Protein AF-A0A6A0A808-F1 (afdb_monomer)

Secondary structure (DSSP, 8-state):
----EEEEEEEEEETTEEEEEEEETTT--EEEEEE--S-S-HHHHHHHHHHHHHHHHHHHHHHHHHHHHHHHHHHHHHTTEE----SGGGEEE-TT--EEE---TT-EESHHHHGGGS-------

Nearest PDB structures (foldseek):
  6v6q-assembly1_B  TM=4.631E-01  e=8.747E-05  Homo sapiens
  8pqh-assembly1_A  TM=4.575E-01  e=8.747E-05  Homo sapiens
  3zfx-assembly2_B  TM=4.302E-01  e=1.368E-03  Homo sapiens
  3zfx-assembly5_E  TM=4.237E-01  e=9.401E-04  Homo sapiens
  5clr-assembly1_B  TM=5.851E-01  e=4.254E-02  Legionella pneumophila str. Lens

Radius of gyration: 25.89 Å; Cα contacts (8 Å, |Δi|>4): 127; chains: 1; bounding box: 64×40×68 Å

Solvent-accessible surface area (backbone atoms only — not comparable to full-atom values): 7678 Å² total; per-residue (Å²): 138,83,88,56,62,48,87,55,58,80,75,45,75,57,99,82,35,40,29,23,37,25,37,33,70,85,78,71,44,81,44,81,44,74,50,62,77,93,60,91,48,67,71,60,44,51,54,52,52,52,51,53,52,52,52,54,52,50,53,49,51,54,51,54,51,51,52,44,51,51,52,54,49,51,54,34,49,75,70,41,35,44,55,85,54,91,48,74,94,29,53,45,68,51,100,85,72,50,68,44,87,45,72,63,86,65,38,46,47,55,71,74,56,63,63,75,76,67,75,93,72,91,76,88,130

Structure (mmCIF, N/CA/C/O backbone):
data_AF-A0A6A0A808-F1
#
_entry.id   AF-A0A6A0A808-F1
#
loop_
_atom_site.group_PDB
_atom_site.id
_atom_site.type_symbol
_atom_site.label_atom_id
_atom_site.label_alt_id
_atom_site.label_comp_id
_atom_site.label_asym_id
_atom_site.label_entity_id
_atom_site.label_seq_id
_atom_site.pdbx_PDB_ins_code
_atom_site.Cartn_x
_atom_site.Cartn_y
_atom_site.Cartn_z
_atom_site.occupancy
_atom_site.B_iso_or_equiv
_atom_site.auth_seq_id
_atom_site.auth_comp_id
_atom_site.auth_asym_id
_atom_site.auth_atom_id
_atom_site.pdbx_PDB_model_num
ATOM 1 N N . MET A 1 1 ? -4.107 -5.173 6.302 1.00 46.84 1 MET A N 1
ATOM 2 C CA . MET A 1 1 ? -4.856 -6.432 6.599 1.00 46.84 1 MET A CA 1
ATOM 3 C C . MET A 1 1 ? -6.090 -6.085 7.422 1.00 46.84 1 MET A C 1
ATOM 5 O O . MET A 1 1 ? -5.930 -5.487 8.475 1.00 46.84 1 MET A O 1
ATOM 9 N N . HIS A 1 2 ? -7.299 -6.389 6.951 1.00 66.69 2 HIS A N 1
ATOM 10 C CA . HIS A 1 2 ? -8.531 -6.152 7.713 1.00 66.69 2 HIS A CA 1
ATOM 11 C C . HIS A 1 2 ? -8.975 -7.478 8.331 1.00 66.69 2 H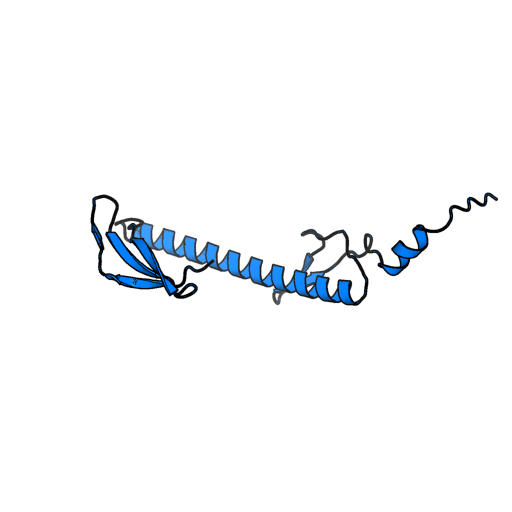IS A C 1
ATOM 13 O O . HIS A 1 2 ? -9.181 -8.441 7.602 1.00 66.69 2 HIS A O 1
ATOM 19 N N . PHE A 1 3 ? -9.081 -7.544 9.657 1.00 78.25 3 PHE A N 1
ATOM 20 C CA . PHE A 1 3 ? -9.645 -8.711 10.333 1.00 78.25 3 PHE A CA 1
ATOM 21 C C . PHE A 1 3 ? -11.171 -8.634 10.197 1.00 78.25 3 PHE A C 1
ATOM 23 O O . PHE A 1 3 ? -11.788 -7.721 10.751 1.00 78.25 3 PHE A O 1
ATOM 30 N N . ASN A 1 4 ? -11.764 -9.528 9.404 1.00 90.25 4 ASN A N 1
ATOM 31 C CA . ASN A 1 4 ? -13.191 -9.542 9.093 1.00 90.25 4 ASN A CA 1
ATOM 32 C C . ASN A 1 4 ? -13.928 -10.478 10.058 1.00 90.25 4 ASN A C 1
ATOM 34 O O . ASN A 1 4 ? -13.843 -11.698 9.950 1.00 90.25 4 ASN A O 1
ATOM 38 N N . TRP A 1 5 ? -14.650 -9.917 11.026 1.00 94.75 5 TRP A N 1
ATOM 39 C CA . TRP A 1 5 ? -15.299 -10.709 12.070 1.00 94.75 5 TRP A CA 1
ATOM 40 C C . TRP A 1 5 ? -16.633 -10.115 12.512 1.00 94.75 5 TRP A C 1
ATOM 42 O O . TRP A 1 5 ? -16.844 -8.901 12.481 1.00 94.75 5 TRP A O 1
ATOM 52 N N . THR A 1 6 ? -17.523 -10.985 12.985 1.00 95.31 6 THR A N 1
ATOM 53 C CA . THR A 1 6 ? -18.809 -10.610 13.581 1.00 95.31 6 THR A CA 1
ATOM 54 C C . THR A 1 6 ? -18.735 -10.687 15.105 1.00 95.31 6 THR A C 1
ATOM 56 O O . THR A 1 6 ? -18.332 -11.704 15.675 1.00 95.31 6 THR A O 1
ATOM 59 N N . LYS A 1 7 ? -19.141 -9.612 15.793 1.00 95.75 7 LYS A N 1
ATOM 60 C CA . LYS A 1 7 ? -19.124 -9.542 17.260 1.00 95.75 7 LYS A CA 1
ATOM 61 C C . LYS A 1 7 ? -20.275 -10.329 17.884 1.00 95.75 7 LYS A C 1
ATOM 63 O O . LYS A 1 7 ? -21.437 -10.064 17.598 1.00 95.75 7 LYS A O 1
ATOM 68 N N . GLY A 1 8 ? -19.938 -11.246 18.784 1.00 95.00 8 GLY A N 1
ATOM 69 C CA . GLY A 1 8 ? -20.868 -12.044 19.577 1.00 95.00 8 GLY A CA 1
ATOM 70 C C . GLY A 1 8 ? -20.957 -11.608 21.044 1.00 95.00 8 GLY A C 1
ATOM 71 O O . GLY A 1 8 ? -20.746 -10.445 21.403 1.00 95.00 8 GLY A O 1
ATOM 72 N N . LYS A 1 9 ? -21.298 -12.568 21.913 1.00 96.06 9 LYS A N 1
ATOM 73 C CA . LYS A 1 9 ? -21.552 -12.353 23.346 1.00 96.06 9 LYS A CA 1
ATOM 74 C C . LYS A 1 9 ? -20.295 -11.877 24.090 1.00 96.06 9 LYS A C 1
ATOM 76 O O . LYS A 1 9 ? -19.182 -12.298 23.789 1.00 96.06 9 LYS A O 1
ATOM 81 N N . LEU A 1 10 ? -20.473 -11.041 25.117 1.00 95.94 10 LEU A N 1
ATOM 82 C CA . LEU A 1 10 ? -19.422 -10.742 26.096 1.00 95.94 10 LEU A CA 1
ATOM 83 C C . LEU A 1 10 ? -19.089 -12.006 26.905 1.00 95.94 10 LEU A C 1
ATOM 85 O O . LEU A 1 10 ? -19.963 -12.558 27.574 1.00 95.94 10 LEU A O 1
ATOM 89 N N . ILE A 1 11 ? -17.830 -12.435 26.863 1.00 96.69 11 ILE A N 1
ATOM 90 C CA . ILE A 1 11 ? -17.342 -13.633 27.562 1.00 96.69 11 ILE A CA 1
ATOM 91 C C . ILE A 1 11 ? -16.410 -13.308 28.738 1.00 96.69 11 ILE A C 1
ATOM 93 O O . ILE A 1 11 ? -16.139 -14.185 29.549 1.00 96.69 11 ILE A O 1
ATOM 97 N N . GLY A 1 12 ? -15.957 -12.056 28.881 1.00 94.69 12 GLY A N 1
ATOM 98 C CA . GLY A 1 12 ? -15.189 -11.621 30.052 1.00 94.69 12 GLY A CA 1
ATOM 99 C C . GLY A 1 12 ? -15.019 -10.103 30.152 1.00 94.69 12 GLY A C 1
ATOM 100 O O . GLY A 1 12 ? -15.032 -9.397 29.146 1.00 94.69 12 GLY A O 1
ATOM 101 N N . ALA A 1 13 ? -14.840 -9.585 31.368 1.00 93.25 13 ALA A N 1
ATOM 102 C CA . ALA A 1 13 ? -14.541 -8.176 31.627 1.00 93.25 13 ALA A CA 1
ATOM 103 C C . ALA A 1 13 ? -13.523 -8.049 32.769 1.00 93.25 13 ALA A C 1
ATOM 105 O O . ALA A 1 13 ? -13.615 -8.764 33.762 1.00 93.25 13 ALA A O 1
ATOM 106 N N . GLY A 1 14 ? -12.559 -7.137 32.631 1.00 86.06 14 GLY A N 1
ATOM 107 C CA . GLY A 1 14 ? -11.552 -6.866 33.657 1.00 86.06 14 GLY A CA 1
ATOM 108 C C . GLY A 1 14 ? -10.942 -5.471 33.517 1.00 86.06 14 GLY A C 1
ATOM 109 O O . GLY A 1 14 ? -11.355 -4.685 32.664 1.00 86.06 14 GLY A O 1
ATOM 110 N N . ALA A 1 15 ? -9.925 -5.170 34.329 1.00 82.50 15 ALA A N 1
ATOM 111 C CA . ALA A 1 15 ? -9.267 -3.856 34.353 1.00 82.50 15 ALA A CA 1
ATOM 112 C C . ALA A 1 15 ? -8.700 -3.421 32.984 1.00 82.50 15 ALA A C 1
ATOM 114 O O . ALA A 1 15 ? -8.662 -2.236 32.671 1.00 82.50 15 ALA A O 1
ATOM 115 N N . PHE A 1 16 ? -8.310 -4.387 32.145 1.00 78.94 16 PHE A N 1
ATOM 116 C CA . PHE A 1 16 ? -7.668 -4.159 30.845 1.00 78.94 16 PHE A CA 1
ATOM 117 C C . PHE A 1 16 ? -8.629 -4.225 29.646 1.00 78.94 16 PHE A C 1
ATOM 119 O O . PHE A 1 16 ? -8.174 -4.335 28.507 1.00 78.94 16 PHE A O 1
ATOM 126 N N . GLY A 1 17 ? -9.946 -4.211 29.880 1.00 87.00 17 GLY A N 1
ATOM 127 C CA . GLY A 1 17 ? -10.956 -4.170 28.821 1.00 87.00 17 GLY A CA 1
ATOM 128 C C . GLY A 1 17 ? -11.971 -5.309 28.867 1.00 87.00 17 GLY A C 1
ATOM 129 O O . GLY A 1 17 ? -12.203 -5.940 29.900 1.00 87.00 17 GLY A O 1
ATOM 130 N N . ARG A 1 18 ? -12.622 -5.541 27.725 1.00 93.81 18 ARG A N 1
ATOM 131 C CA . ARG A 1 18 ? -13.725 -6.499 27.568 1.00 93.81 18 ARG A CA 1
ATOM 132 C C . ARG A 1 18 ? -13.363 -7.547 26.526 1.00 93.81 18 ARG A C 1
ATOM 134 O O . ARG A 1 18 ? -12.777 -7.207 25.505 1.00 93.81 18 ARG A O 1
ATOM 141 N N . VAL A 1 19 ? -13.723 -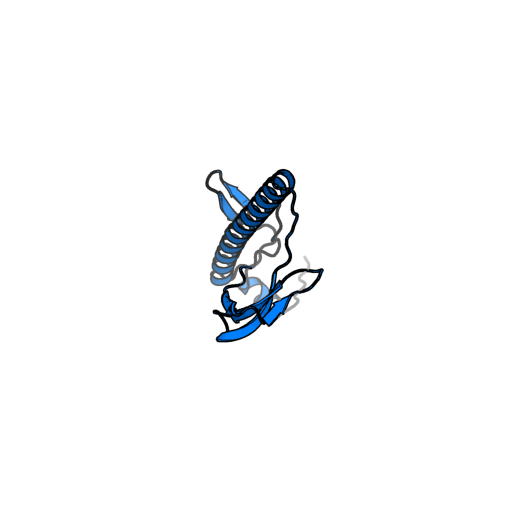8.799 26.766 1.00 95.06 19 VAL A N 1
ATOM 142 C CA . VAL A 1 19 ? -13.499 -9.917 25.847 1.00 95.06 19 VAL A CA 1
ATOM 143 C C . VAL A 1 19 ? -14.843 -10.386 25.316 1.00 95.06 19 VAL A C 1
ATOM 145 O O . VAL A 1 19 ? -15.748 -10.694 26.092 1.00 95.06 19 VAL A O 1
ATOM 148 N N . PHE A 1 20 ? -14.974 -10.437 23.996 1.00 96.31 20 PHE A N 1
ATOM 149 C CA . PHE A 1 20 ? -16.165 -10.905 23.300 1.00 96.31 20 PHE A CA 1
ATOM 150 C C . PHE A 1 20 ? -15.849 -12.183 22.533 1.00 96.31 20 PHE A C 1
ATOM 152 O O . PHE A 1 20 ? -14.743 -12.347 22.025 1.00 96.31 20 PHE A O 1
ATOM 159 N N . GLN A 1 21 ? -16.828 -13.068 22.415 1.00 97.00 21 GLN A N 1
ATOM 160 C CA . GLN A 1 21 ? -16.813 -14.086 21.376 1.00 97.00 21 GLN A CA 1
ATOM 161 C C . GLN A 1 21 ? -16.900 -13.375 20.017 1.00 97.00 21 GLN A C 1
ATOM 163 O O . GLN A 1 21 ? -17.712 -12.466 19.855 1.00 97.00 21 GLN A O 1
ATOM 16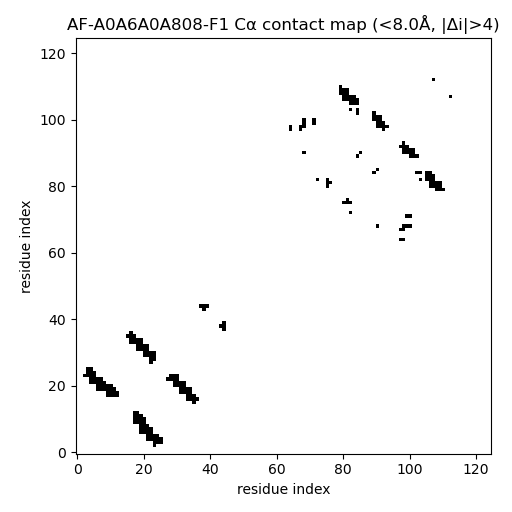8 N N . GLY A 1 22 ? -16.065 -13.753 19.059 1.00 96.50 22 GLY A N 1
ATOM 169 C CA . GLY A 1 22 ? -16.106 -13.285 17.677 1.00 96.50 22 GLY A CA 1
ATOM 170 C C . GLY A 1 22 ? -16.229 -14.470 16.728 1.00 96.50 22 GLY A C 1
ATOM 171 O O . GLY A 1 22 ? -15.675 -15.530 17.006 1.00 96.50 22 GLY A O 1
ATOM 172 N N . LEU A 1 23 ? -16.964 -14.300 15.633 1.00 96.31 23 LEU A N 1
ATOM 173 C CA . LEU A 1 23 ? -16.937 -15.220 14.498 1.00 96.31 23 LEU A CA 1
ATOM 174 C C . LEU A 1 23 ? -15.998 -14.630 13.451 1.00 96.31 23 LEU A C 1
ATOM 176 O O . LEU A 1 23 ? -16.285 -13.554 12.932 1.00 96.31 23 LEU A O 1
ATOM 180 N N . ASP A 1 24 ? -14.887 -15.301 13.173 1.00 95.19 24 ASP A N 1
ATOM 181 C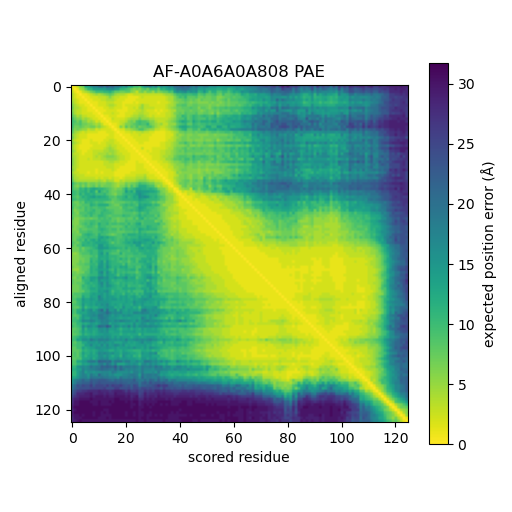 CA . ASP A 1 24 ? -14.042 -14.986 12.024 1.00 95.19 24 ASP A CA 1
ATOM 182 C C . ASP A 1 24 ? -14.819 -15.339 10.7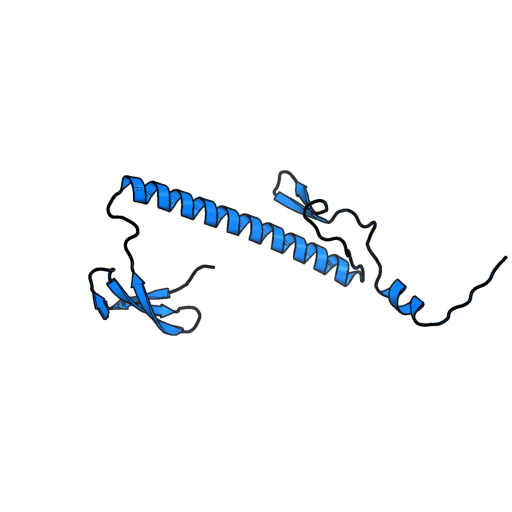47 1.00 95.19 24 ASP A C 1
ATOM 184 O O . ASP A 1 24 ? -15.186 -16.496 10.539 1.00 95.19 24 ASP A O 1
ATOM 188 N N . ASN A 1 25 ? -15.124 -14.336 9.921 1.00 94.06 25 ASN A N 1
ATOM 189 C CA . ASN A 1 25 ? -15.940 -14.513 8.719 1.00 94.06 25 ASN A CA 1
ATOM 190 C C . ASN A 1 25 ? -15.141 -15.137 7.562 1.00 94.06 25 ASN A C 1
ATOM 192 O O . ASN A 1 25 ? -15.751 -15.638 6.618 1.00 94.06 25 ASN A O 1
ATOM 196 N N . ASP A 1 26 ? -13.808 -15.117 7.627 1.00 93.69 26 ASP A N 1
ATOM 197 C CA . ASP A 1 26 ? -12.944 -15.679 6.590 1.00 93.69 26 ASP A CA 1
ATOM 198 C C . ASP A 1 26 ? -12.730 -17.186 6.816 1.00 93.69 26 ASP A C 1
ATOM 200 O O . ASP A 1 26 ? -12.653 -17.958 5.861 1.00 93.69 26 ASP A O 1
ATOM 204 N N . THR A 1 27 ? -12.675 -17.626 8.080 1.00 93.81 27 THR A N 1
ATOM 205 C CA . THR A 1 27 ? -12.440 -19.039 8.440 1.00 93.81 27 THR A CA 1
ATOM 206 C C . THR A 1 27 ? -13.659 -19.765 9.013 1.00 93.81 27 THR A C 1
ATOM 208 O O . THR A 1 27 ? -13.656 -20.993 9.102 1.00 93.81 27 THR A O 1
ATOM 211 N N . GLY A 1 28 ? -14.692 -19.034 9.437 1.00 94.50 28 GLY A N 1
ATOM 212 C CA . GLY A 1 28 ? -15.851 -19.573 10.155 1.00 94.50 28 GLY A CA 1
ATOM 213 C C . GLY A 1 28 ? -15.559 -19.979 11.605 1.00 94.50 28 GLY A C 1
ATOM 214 O O . GLY A 1 28 ? -16.427 -20.550 12.268 1.00 94.50 28 GLY A O 1
ATOM 215 N N . GLN A 1 29 ? -14.352 -19.722 12.116 1.00 96.50 29 GLN A N 1
ATOM 216 C CA . GLN A 1 29 ? -13.958 -20.137 13.459 1.00 96.50 29 GLN A CA 1
ATOM 217 C C . GLN A 1 29 ? -14.430 -19.152 14.529 1.00 96.50 29 GLN A C 1
ATOM 219 O O . GLN A 1 29 ? -14.473 -17.935 14.337 1.00 96.50 29 GLN A O 1
ATOM 224 N N . ILE A 1 30 ? -14.748 -19.694 15.705 1.00 96.06 30 ILE A N 1
ATOM 225 C CA . ILE A 1 30 ? -15.017 -18.887 16.891 1.00 96.06 30 ILE A CA 1
ATOM 226 C C . ILE A 1 30 ? -13.693 -18.481 17.536 1.00 96.06 30 ILE A C 1
ATOM 228 O O . ILE A 1 30 ? -12.881 -19.326 17.905 1.00 96.06 30 ILE A O 1
ATOM 232 N N . VAL A 1 31 ? -13.520 -17.179 17.736 1.00 95.75 31 VAL A N 1
ATOM 233 C CA . VAL A 1 31 ? -12.349 -16.561 18.364 1.00 95.75 31 VAL A CA 1
ATOM 234 C C . VAL A 1 31 ? -12.751 -15.738 19.590 1.00 95.75 31 VAL A C 1
ATOM 236 O O . VAL A 1 31 ? -13.904 -15.336 19.745 1.00 95.75 31 VAL A O 1
ATOM 239 N N . ALA A 1 32 ? -11.799 -15.457 20.479 1.00 95.94 32 ALA A N 1
ATOM 240 C CA . ALA A 1 32 ? -11.981 -14.508 21.576 1.00 95.94 32 ALA A CA 1
ATOM 241 C C . ALA A 1 32 ? -11.333 -13.166 21.211 1.00 95.94 32 ALA A C 1
ATOM 243 O O . ALA A 1 32 ? -10.117 -13.073 21.060 1.00 95.94 32 ALA A O 1
ATOM 244 N N . VAL A 1 33 ? -12.137 -12.109 21.093 1.00 94.12 33 VAL A N 1
ATOM 245 C CA . VAL A 1 33 ? -11.681 -10.767 20.716 1.00 94.12 33 VAL A CA 1
ATOM 246 C C . VAL A 1 33 ? -11.618 -9.878 21.953 1.00 94.12 33 VAL A C 1
ATOM 248 O O . VAL A 1 33 ? -12.641 -9.551 22.561 1.00 94.12 33 VAL A O 1
ATOM 251 N N . LYS A 1 34 ? -10.406 -9.460 22.329 1.00 92.69 34 LYS A N 1
ATOM 252 C CA . LYS A 1 34 ? -10.184 -8.507 23.422 1.00 92.69 34 LYS A CA 1
ATOM 253 C C . LYS A 1 34 ? -10.293 -7.077 22.897 1.00 92.69 34 LYS A C 1
ATOM 255 O O . LYS A 1 34 ? -9.432 -6.601 22.167 1.00 92.69 34 LYS A O 1
ATOM 260 N N . GLN A 1 35 ? -11.341 -6.377 23.311 1.00 89.25 35 GLN A N 1
ATOM 261 C CA . GLN A 1 35 ? -11.540 -4.964 23.027 1.00 89.25 35 GLN A CA 1
ATOM 262 C C . GLN A 1 35 ? -10.871 -4.114 24.116 1.00 89.25 35 GLN A C 1
ATOM 264 O O . GLN A 1 35 ? -11.315 -4.091 25.270 1.00 89.25 35 GLN A O 1
ATOM 269 N N . VAL A 1 36 ? -9.815 -3.400 23.727 1.00 85.25 36 VAL A N 1
ATOM 270 C CA . VAL A 1 36 ? -9.093 -2.438 24.571 1.00 85.25 36 VAL A CA 1
ATOM 271 C C . VAL A 1 36 ? -9.504 -1.026 24.158 1.00 85.25 36 VAL A C 1
ATOM 273 O O . VAL A 1 36 ? -9.510 -0.697 22.974 1.00 85.25 36 VAL A O 1
ATOM 276 N N . ALA A 1 37 ? -9.888 -0.191 25.124 1.00 75.62 37 ALA A N 1
ATOM 277 C CA . ALA A 1 37 ? -10.130 1.223 24.860 1.00 75.62 37 ALA A CA 1
ATOM 278 C C . ALA A 1 37 ? -8.778 1.929 24.694 1.00 75.62 37 ALA A C 1
ATOM 280 O O . ALA A 1 37 ? -7.949 1.864 25.597 1.00 75.62 37 ALA A O 1
ATOM 281 N N . LEU A 1 38 ? -8.562 2.588 23.554 1.00 73.75 38 LEU A N 1
ATOM 282 C CA . LEU A 1 38 ? -7.295 3.267 23.255 1.00 73.75 38 LEU A CA 1
ATOM 283 C C . LEU A 1 38 ? -7.029 4.444 24.208 1.00 73.75 38 LEU A C 1
ATOM 285 O O . LEU A 1 38 ? -5.898 4.658 24.625 1.00 73.75 38 LEU A O 1
ATOM 289 N N . THR A 1 39 ? -8.070 5.193 24.577 1.00 76.25 39 THR A N 1
ATOM 290 C CA . THR A 1 39 ? -8.025 6.273 25.573 1.00 76.25 39 THR A CA 1
ATOM 291 C C . THR A 1 39 ? -9.454 6.690 25.948 1.00 76.25 39 THR A C 1
ATOM 293 O O . THR A 1 39 ? -10.393 6.431 25.191 1.00 76.25 39 THR A O 1
ATOM 296 N N . LYS A 1 40 ? -9.628 7.302 27.128 1.00 77.94 40 LYS A N 1
ATOM 297 C CA . LYS A 1 40 ? -10.885 7.952 27.552 1.00 77.94 40 LYS A CA 1
ATOM 298 C C . LYS A 1 40 ? -10.958 9.428 27.136 1.00 77.94 40 LYS A C 1
ATOM 300 O O . LYS A 1 40 ? -12.020 10.028 27.238 1.00 77.94 40 LYS A O 1
ATOM 305 N N . ASP A 1 41 ? -9.837 10.002 26.713 1.00 86.94 41 ASP A N 1
ATOM 306 C CA . ASP A 1 41 ? -9.744 11.382 26.249 1.00 86.94 41 ASP A CA 1
ATOM 307 C C . ASP A 1 41 ? -10.226 11.463 24.793 1.00 86.94 41 ASP A C 1
ATOM 309 O O . ASP A 1 41 ? -9.607 10.893 23.890 1.00 86.94 41 ASP A O 1
ATOM 313 N N . GLU A 1 42 ? -11.348 12.149 24.567 1.00 85.06 42 GLU A N 1
ATOM 314 C CA . GLU A 1 42 ? -11.957 12.275 23.239 1.00 85.06 42 GLU A CA 1
ATOM 3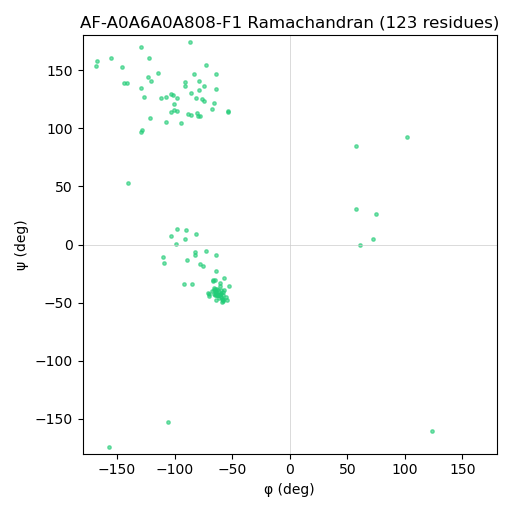15 C C . GLU A 1 42 ? -11.092 13.091 22.262 1.00 85.06 42 GLU A C 1
ATOM 317 O O . GLU A 1 42 ? -11.072 12.783 21.068 1.00 85.06 42 GLU A O 1
ATOM 322 N N . ALA A 1 43 ? -10.307 14.062 22.744 1.00 85.75 43 ALA A N 1
ATOM 323 C CA . ALA A 1 43 ? -9.393 14.824 21.895 1.00 85.75 43 ALA A CA 1
ATOM 324 C C . ALA A 1 43 ? -8.220 13.948 21.428 1.00 85.75 43 ALA A C 1
ATOM 326 O O . ALA A 1 43 ? -7.873 13.934 20.243 1.00 85.75 43 ALA A O 1
ATOM 327 N N . LEU A 1 44 ? -7.636 13.155 22.332 1.00 85.19 44 LEU A N 1
ATOM 328 C CA . LEU A 1 44 ? -6.574 12.212 21.973 1.00 85.19 44 LEU A CA 1
ATOM 329 C C . LEU A 1 44 ? -7.092 11.095 21.055 1.00 85.19 44 LEU A C 1
ATOM 331 O O . LEU A 1 44 ? -6.413 10.710 20.104 1.00 85.19 44 LEU A O 1
ATOM 335 N N . LYS A 1 45 ? -8.309 10.601 21.301 1.00 85.44 45 LYS A N 1
ATOM 336 C CA . LYS A 1 45 ? -8.968 9.586 20.470 1.00 85.44 45 LYS A CA 1
ATOM 337 C C . LYS A 1 45 ? -9.164 10.054 19.029 1.00 85.44 45 LYS A C 1
ATOM 339 O O . LYS A 1 45 ? -8.897 9.275 18.117 1.00 85.44 45 LYS A O 1
ATOM 344 N N . GLY A 1 46 ? -9.568 11.311 18.822 1.00 85.94 46 GLY A N 1
ATOM 345 C CA . GLY A 1 46 ? -9.671 11.914 17.489 1.00 85.94 46 GLY A CA 1
ATOM 346 C C . GLY A 1 46 ? -8.332 11.907 16.747 1.00 85.94 46 GLY A C 1
ATOM 347 O O . GLY A 1 46 ? -8.245 11.385 15.638 1.00 85.94 46 GLY A O 1
ATOM 348 N N . ARG A 1 47 ? -7.264 12.370 17.410 1.00 89.44 47 ARG A N 1
ATOM 349 C CA . ARG A 1 47 ? -5.904 12.405 16.838 1.00 89.44 47 ARG A CA 1
ATOM 350 C C . ARG A 1 47 ? -5.379 11.018 16.466 1.00 89.44 47 ARG A C 1
ATOM 352 O O . ARG A 1 47 ? -4.783 10.842 15.407 1.00 89.44 47 ARG A O 1
ATOM 359 N N . VAL A 1 48 ? -5.599 10.023 17.327 1.00 88.31 48 VAL A N 1
ATOM 360 C CA . VAL A 1 48 ? -5.195 8.634 17.053 1.00 88.31 48 VAL A CA 1
ATOM 361 C C . VAL A 1 48 ? -5.982 8.061 15.874 1.00 88.31 48 VAL A C 1
ATOM 363 O O . VAL A 1 48 ? -5.393 7.421 15.007 1.00 88.31 48 VAL A O 1
ATOM 366 N N . ALA A 1 49 ? -7.293 8.310 15.803 1.00 86.62 49 ALA A N 1
ATOM 367 C CA . ALA A 1 49 ? -8.125 7.837 14.701 1.00 86.62 49 ALA A CA 1
ATOM 368 C C . ALA A 1 49 ? -7.722 8.456 13.351 1.00 86.62 49 ALA A C 1
ATOM 370 O O . ALA A 1 49 ? -7.686 7.748 12.346 1.00 86.62 49 ALA A O 1
ATOM 371 N N . GLU A 1 50 ? -7.384 9.748 13.318 1.00 89.81 50 GLU A N 1
ATOM 372 C CA . GLU A 1 50 ? -6.839 10.399 12.119 1.00 89.81 50 GLU A CA 1
ATOM 373 C C . GLU A 1 50 ? -5.513 9.779 11.685 1.00 89.81 50 GLU A C 1
ATOM 375 O O . GLU A 1 50 ? -5.323 9.494 10.503 1.00 89.81 50 GLU A O 1
ATOM 380 N N . HIS A 1 51 ? -4.618 9.509 12.637 1.00 89.62 51 HIS A N 1
ATOM 381 C CA . HIS A 1 51 ? -3.335 8.887 12.333 1.00 89.62 51 HIS A CA 1
ATOM 382 C C . HIS A 1 51 ? -3.499 7.466 11.775 1.00 89.62 51 HIS A C 1
ATOM 384 O O . HIS A 1 51 ? -2.866 7.123 10.781 1.00 89.62 51 HIS A O 1
ATOM 390 N N . ILE A 1 52 ? -4.397 6.659 12.354 1.00 88.19 52 ILE A N 1
ATOM 391 C CA . ILE A 1 52 ? -4.722 5.320 11.835 1.00 88.19 52 ILE A CA 1
ATOM 392 C C . ILE A 1 52 ? -5.238 5.414 10.396 1.00 88.19 52 ILE A C 1
ATOM 394 O O . ILE A 1 52 ? -4.741 4.700 9.530 1.00 88.19 52 ILE A O 1
ATOM 398 N N . LYS A 1 53 ? -6.171 6.331 10.113 1.00 88.69 53 LYS A N 1
ATOM 399 C CA . LYS A 1 53 ? -6.683 6.535 8.748 1.00 88.69 53 LYS A CA 1
ATOM 400 C C . LYS A 1 53 ? -5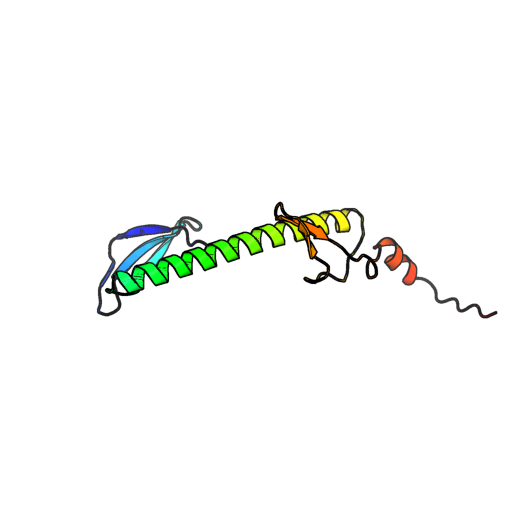.584 6.931 7.761 1.00 88.69 53 LYS A C 1
ATOM 402 O O . LYS A 1 53 ? -5.603 6.476 6.620 1.00 88.69 53 LYS A O 1
ATOM 407 N N . ALA A 1 54 ? -4.640 7.774 8.179 1.00 89.19 54 ALA A N 1
ATOM 408 C CA . ALA A 1 54 ? -3.510 8.167 7.340 1.00 89.19 54 ALA A CA 1
ATOM 409 C C . ALA A 1 54 ? -2.618 6.962 6.991 1.00 89.19 54 ALA A C 1
ATOM 411 O O . ALA A 1 54 ? -2.276 6.775 5.825 1.00 89.19 54 ALA A O 1
ATOM 412 N N . LEU A 1 55 ? -2.323 6.104 7.973 1.00 89.06 55 LEU A N 1
ATOM 413 C CA . LEU A 1 55 ? -1.561 4.868 7.759 1.00 89.06 55 LEU A CA 1
ATOM 414 C C . LEU A 1 55 ? -2.301 3.881 6.841 1.00 89.06 55 LEU A C 1
ATOM 416 O O . LEU A 1 55 ? -1.697 3.277 5.956 1.00 89.06 55 LEU A O 1
ATOM 420 N N . GLU A 1 56 ? -3.618 3.732 7.004 1.00 89.06 56 GLU A N 1
ATOM 421 C CA . GLU A 1 56 ? -4.440 2.889 6.124 1.00 89.06 56 GLU A CA 1
ATOM 422 C C . GLU A 1 56 ? -4.449 3.401 4.674 1.00 89.06 56 GLU A C 1
ATOM 424 O O . GLU A 1 56 ? -4.406 2.608 3.724 1.00 89.06 56 GLU A O 1
ATOM 429 N N . ALA A 1 57 ? -4.479 4.725 4.488 1.00 86.25 57 ALA A N 1
ATOM 430 C CA . ALA A 1 57 ? -4.377 5.346 3.173 1.00 86.25 57 ALA A CA 1
ATOM 431 C C . ALA A 1 57 ? -3.008 5.074 2.527 1.00 86.25 57 ALA A C 1
ATOM 433 O O . ALA A 1 57 ? -2.956 4.699 1.353 1.00 86.25 57 ALA A O 1
ATOM 434 N N . GLU A 1 58 ? -1.917 5.176 3.291 1.00 91.12 58 GLU A N 1
ATOM 435 C CA . GLU A 1 58 ? -0.575 4.784 2.842 1.00 91.12 58 GLU A CA 1
ATOM 436 C C . GLU A 1 58 ? -0.516 3.311 2.416 1.00 91.12 58 GLU A C 1
ATOM 438 O O . GLU A 1 58 ? -0.054 3.014 1.310 1.00 91.12 58 GLU A O 1
ATOM 443 N N . GLU A 1 59 ? -1.045 2.383 3.228 1.00 92.12 59 GLU A N 1
ATOM 444 C CA . GLU A 1 59 ? -1.081 0.949 2.889 1.00 92.12 59 GLU A CA 1
ATOM 445 C C . GLU A 1 59 ? -1.822 0.721 1.560 1.00 92.12 59 GLU A C 1
ATOM 447 O O . GLU A 1 59 ? -1.410 -0.095 0.730 1.00 92.12 59 GLU A O 1
ATOM 452 N N . SER A 1 60 ? -2.904 1.468 1.323 1.00 90.94 60 SER A N 1
ATOM 453 C CA . SER A 1 60 ? -3.669 1.407 0.076 1.00 90.94 60 SER A CA 1
ATOM 454 C C . SER A 1 60 ? -2.850 1.844 -1.142 1.00 90.94 60 SER A C 1
ATOM 456 O O . SER A 1 60 ? -2.864 1.163 -2.174 1.00 90.94 60 SER A O 1
ATOM 458 N N . VAL A 1 61 ? -2.085 2.932 -1.023 1.00 93.81 61 VAL A N 1
ATOM 459 C CA . VAL A 1 61 ? -1.203 3.423 -2.094 1.00 93.81 61 VAL A CA 1
ATOM 460 C C . VAL A 1 61 ? -0.098 2.411 -2.394 1.00 93.81 61 VAL A C 1
ATOM 462 O O . VAL A 1 61 ? 0.088 2.034 -3.555 1.00 93.81 61 VAL A O 1
ATOM 465 N N . VAL A 1 62 ? 0.580 1.901 -1.361 1.00 94.38 62 VAL A N 1
ATOM 466 C CA . VAL A 1 62 ? 1.628 0.877 -1.507 1.00 94.38 62 VAL A CA 1
ATOM 467 C C . VAL A 1 62 ? 1.075 -0.368 -2.199 1.00 94.38 62 VAL A C 1
ATOM 469 O O . VAL A 1 62 ? 1.691 -0.888 -3.134 1.00 94.38 62 VAL A O 1
ATOM 472 N N . ARG A 1 63 ? -0.123 -0.820 -1.809 1.00 95.88 63 ARG A N 1
ATOM 473 C CA . ARG A 1 63 ? -0.805 -1.963 -2.433 1.00 95.88 63 ARG A CA 1
ATOM 474 C C . ARG A 1 63 ? -1.106 -1.709 -3.910 1.00 95.88 63 ARG A C 1
ATOM 476 O O . ARG A 1 63 ? -0.818 -2.570 -4.743 1.00 95.88 63 ARG A O 1
ATOM 483 N N . LYS A 1 64 ? -1.643 -0.530 -4.246 1.00 96.12 64 LYS A N 1
ATOM 484 C CA . LYS A 1 64 ? -1.956 -0.132 -5.628 1.00 96.12 64 LYS A CA 1
ATOM 485 C C . LYS A 1 64 ? -0.702 -0.123 -6.504 1.00 96.12 64 LYS A C 1
ATOM 487 O O . LYS A 1 64 ? -0.738 -0.640 -7.620 1.00 96.12 64 LYS A O 1
ATOM 492 N N . TYR A 1 65 ? 0.404 0.444 -6.026 1.00 97.62 65 TYR A N 1
ATOM 493 C CA . TYR A 1 65 ? 1.651 0.490 -6.794 1.00 97.62 65 TYR A CA 1
ATOM 494 C C . TYR A 1 65 ? 2.296 -0.885 -6.925 1.00 97.62 65 TYR A C 1
ATOM 496 O O . TYR A 1 65 ? 2.661 -1.273 -8.032 1.00 97.62 65 TYR A O 1
ATOM 504 N N . THR A 1 66 ? 2.327 -1.670 -5.847 1.00 97.38 66 THR A N 1
ATOM 505 C CA . THR A 1 66 ? 2.818 -3.057 -5.880 1.00 97.38 66 THR A CA 1
ATOM 506 C C . THR A 1 66 ? 2.065 -3.883 -6.922 1.00 97.38 66 THR A C 1
ATOM 508 O O . THR A 1 66 ? 2.685 -4.567 -7.732 1.00 97.38 66 THR A O 1
ATOM 511 N N . GLN A 1 67 ? 0.733 -3.770 -6.981 1.00 98.25 67 GLN A N 1
ATOM 512 C CA . GLN A 1 67 ? -0.070 -4.478 -7.980 1.00 98.25 67 GLN A CA 1
ATOM 513 C C . GLN A 1 67 ? 0.301 -4.088 -9.420 1.00 98.25 67 GLN A C 1
ATOM 515 O O . GLN A 1 67 ? 0.401 -4.958 -10.284 1.00 98.25 67 GLN A O 1
ATOM 520 N N . GLN A 1 68 ? 0.513 -2.799 -9.695 1.00 98.31 68 GLN A N 1
ATOM 521 C CA . GLN A 1 68 ? 0.901 -2.339 -11.031 1.00 98.31 68 GLN A CA 1
ATOM 522 C C . GLN A 1 68 ? 2.313 -2.801 -11.418 1.00 98.31 68 GLN A C 1
ATOM 524 O O . GLN A 1 68 ? 2.513 -3.246 -12.547 1.00 98.31 68 GLN A O 1
ATOM 529 N N . ILE A 1 69 ? 3.266 -2.773 -10.479 1.00 98.25 69 ILE A N 1
ATOM 530 C CA . ILE A 1 69 ? 4.624 -3.307 -10.678 1.00 98.25 69 ILE A CA 1
ATOM 531 C C . ILE A 1 69 ? 4.557 -4.791 -11.046 1.00 98.25 69 ILE A C 1
ATOM 533 O O . ILE A 1 69 ? 5.162 -5.207 -12.032 1.00 98.25 69 ILE A O 1
ATOM 537 N N . LEU A 1 70 ? 3.782 -5.581 -10.296 1.00 98.31 70 LEU A N 1
ATOM 538 C CA . LEU A 1 70 ? 3.628 -7.015 -10.545 1.00 98.31 70 LEU A CA 1
ATOM 539 C C . LEU A 1 70 ? 2.996 -7.306 -11.911 1.00 98.31 70 LEU A C 1
ATOM 541 O O . LEU A 1 70 ? 3.464 -8.204 -12.602 1.00 98.31 70 LEU A O 1
ATOM 545 N N . ARG A 1 71 ? 2.002 -6.520 -12.344 1.00 98.44 71 ARG A N 1
ATOM 546 C CA . ARG A 1 71 ? 1.424 -6.630 -13.697 1.00 98.44 71 ARG A CA 1
ATOM 547 C C . ARG A 1 71 ? 2.438 -6.291 -14.793 1.00 98.44 71 ARG A C 1
ATOM 549 O O . ARG A 1 71 ? 2.506 -6.978 -15.808 1.00 98.44 71 ARG A O 1
ATOM 556 N N . GLY A 1 72 ? 3.252 -5.253 -14.590 1.00 97.50 72 GLY A N 1
ATOM 557 C CA . GLY A 1 72 ? 4.340 -4.911 -15.510 1.00 97.50 72 GLY A CA 1
ATOM 558 C C . GLY A 1 72 ? 5.383 -6.028 -15.609 1.00 97.50 72 GLY A C 1
ATOM 559 O O . GLY A 1 72 ? 5.797 -6.397 -16.705 1.00 97.50 72 GLY A O 1
ATOM 560 N N . LEU A 1 73 ? 5.762 -6.614 -14.471 1.00 97.69 73 LEU A N 1
ATOM 561 C CA . LEU A 1 73 ? 6.680 -7.752 -14.413 1.00 97.69 73 LEU A CA 1
ATOM 562 C C . LEU A 1 73 ? 6.099 -9.003 -15.072 1.00 97.69 73 LEU A C 1
ATOM 564 O O . LEU A 1 73 ? 6.796 -9.659 -15.839 1.00 97.69 73 LEU A O 1
ATOM 568 N N . GLU A 1 74 ? 4.828 -9.313 -14.822 1.00 98.06 74 GLU A N 1
ATOM 569 C CA . GLU A 1 74 ? 4.114 -10.406 -15.484 1.00 98.06 74 GLU A CA 1
ATOM 570 C C . GLU A 1 74 ? 4.181 -10.259 -17.009 1.00 98.06 74 GLU A C 1
ATOM 572 O O . GLU A 1 74 ? 4.560 -11.207 -17.701 1.00 98.06 74 GLU A O 1
ATOM 577 N N . TYR A 1 75 ? 3.908 -9.061 -17.532 1.00 97.62 75 TYR A N 1
ATOM 578 C CA . TYR A 1 75 ? 4.031 -8.775 -18.961 1.00 97.62 75 TYR A CA 1
ATOM 579 C C . TYR A 1 75 ? 5.454 -9.028 -19.489 1.00 97.62 75 TYR A C 1
ATOM 581 O O . TYR A 1 75 ? 5.629 -9.702 -20.508 1.00 97.62 75 TYR A O 1
ATOM 589 N N . LEU A 1 76 ? 6.489 -8.539 -18.797 1.00 96.81 76 LEU A N 1
ATOM 590 C CA . LEU A 1 76 ? 7.882 -8.778 -19.197 1.00 96.81 76 LEU A CA 1
ATOM 591 C C . LEU A 1 76 ? 8.224 -10.272 -19.201 1.00 96.81 76 LEU A C 1
ATOM 593 O O . LEU A 1 76 ? 8.820 -10.774 -20.158 1.00 96.81 76 LEU A O 1
ATOM 597 N N . HIS A 1 77 ? 7.786 -11.004 -18.179 1.00 96.25 77 HIS A N 1
ATOM 598 C CA . HIS A 1 77 ? 8.020 -12.439 -18.064 1.00 96.25 77 HIS A CA 1
ATOM 599 C C . HIS A 1 77 ? 7.302 -13.235 -19.164 1.00 96.25 77 HIS A C 1
ATOM 601 O O . HIS A 1 77 ? 7.888 -14.171 -19.717 1.00 96.25 77 HIS A O 1
ATOM 607 N N . GLN A 1 78 ? 6.087 -12.840 -19.564 1.00 96.75 78 GLN A N 1
ATOM 608 C CA . GLN A 1 78 ? 5.399 -13.412 -20.731 1.00 96.75 78 GLN A CA 1
ATOM 609 C C . GLN A 1 78 ? 6.202 -13.203 -22.023 1.00 96.75 78 GLN A C 1
ATOM 611 O O . GLN A 1 78 ? 6.265 -14.097 -22.867 1.00 96.75 78 GLN A O 1
ATOM 616 N N . LYS A 1 79 ? 6.887 -12.060 -22.154 1.00 95.81 79 LYS A N 1
ATOM 617 C CA . LYS A 1 79 ? 7.809 -11.755 -23.261 1.00 95.81 79 LYS A CA 1
ATOM 618 C C . LYS A 1 79 ? 9.208 -12.355 -23.091 1.00 95.81 79 LYS A C 1
ATOM 620 O O . LYS A 1 79 ? 10.095 -12.038 -23.878 1.00 95.81 79 LYS A O 1
ATOM 625 N N . LYS A 1 80 ? 9.412 -13.229 -22.096 1.00 95.56 80 LYS A N 1
ATOM 626 C CA . LYS A 1 80 ? 10.701 -13.865 -21.775 1.00 95.56 80 LYS A CA 1
ATOM 627 C C . LYS A 1 80 ? 11.814 -12.854 -21.474 1.00 95.56 80 LYS A C 1
ATOM 629 O O . LYS A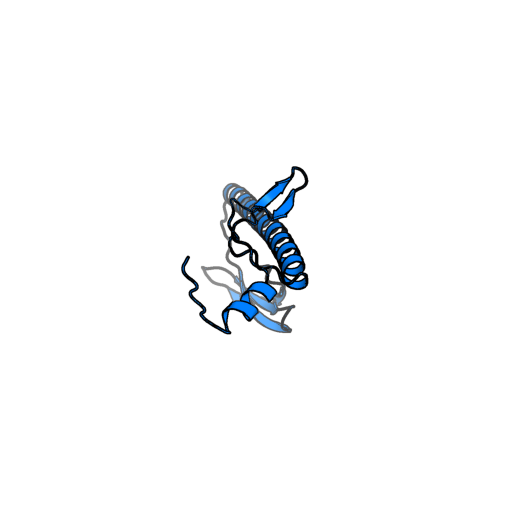 1 80 ? 12.981 -13.142 -21.720 1.00 95.56 80 LYS A O 1
ATOM 634 N N . ILE A 1 81 ? 11.469 -11.693 -20.919 1.00 95.25 81 ILE A N 1
ATOM 635 C CA . ILE A 1 81 ? 12.407 -10.649 -20.496 1.00 95.25 81 ILE A CA 1
ATOM 636 C C . ILE A 1 81 ? 12.469 -10.638 -18.970 1.00 95.25 81 ILE A C 1
ATOM 638 O O . ILE A 1 81 ? 11.448 -10.504 -18.303 1.00 95.25 81 ILE A O 1
ATOM 642 N N . MET A 1 82 ? 13.673 -10.730 -18.412 1.00 94.38 82 MET A N 1
ATOM 643 C CA . MET A 1 82 ? 13.924 -10.467 -16.996 1.00 94.38 82 MET A CA 1
ATOM 644 C C . MET A 1 82 ? 14.442 -9.042 -16.828 1.00 94.38 82 MET A C 1
ATOM 646 O O . MET A 1 82 ? 15.450 -8.696 -17.442 1.00 94.38 82 MET A O 1
ATOM 650 N N . HIS A 1 83 ? 13.803 -8.242 -15.969 1.00 96.38 83 HIS A N 1
ATOM 651 C CA . HIS A 1 83 ? 14.217 -6.853 -15.726 1.00 96.38 83 HIS A CA 1
ATOM 652 C C . HIS A 1 83 ? 15.535 -6.746 -14.939 1.00 96.38 83 HIS A C 1
ATOM 654 O O . HIS A 1 83 ? 16.385 -5.922 -15.260 1.00 96.38 83 HIS A O 1
ATOM 660 N N . ARG A 1 84 ? 15.702 -7.585 -13.904 1.00 95.00 84 ARG A N 1
ATOM 661 C CA . ARG A 1 84 ? 16.892 -7.715 -13.028 1.00 95.00 84 ARG A CA 1
ATOM 662 C C . ARG A 1 84 ? 17.334 -6.488 -12.209 1.00 95.00 84 ARG A C 1
ATOM 664 O O . ARG A 1 84 ? 18.281 -6.622 -11.448 1.00 95.00 84 ARG A O 1
ATOM 671 N N . ASP A 1 85 ? 16.655 -5.347 -12.297 1.00 95.00 85 ASP A N 1
ATOM 672 C CA . ASP A 1 85 ? 17.005 -4.128 -11.541 1.00 95.00 85 ASP A CA 1
ATOM 673 C C . ASP A 1 85 ? 15.750 -3.393 -11.041 1.00 95.00 85 ASP A C 1
ATOM 675 O O . ASP A 1 85 ? 15.516 -2.218 -11.319 1.00 95.00 85 ASP A O 1
ATOM 679 N N . ILE A 1 86 ? 14.883 -4.127 -10.339 1.00 96.00 86 ILE A N 1
ATOM 680 C CA . ILE A 1 86 ? 13.669 -3.565 -9.740 1.00 96.00 86 ILE A CA 1
ATOM 681 C C . ILE A 1 86 ? 14.033 -2.854 -8.437 1.00 96.00 86 ILE A C 1
ATOM 683 O O . ILE A 1 86 ? 14.374 -3.489 -7.441 1.00 96.00 86 ILE A O 1
ATOM 687 N N . LYS A 1 87 ? 13.935 -1.525 -8.456 1.00 93.56 87 LYS A N 1
ATOM 688 C CA . LYS A 1 87 ? 14.196 -0.622 -7.327 1.00 93.56 87 LYS A CA 1
ATOM 689 C C . LYS A 1 87 ? 13.428 0.681 -7.517 1.00 93.56 87 LYS A C 1
ATOM 691 O O . LYS A 1 87 ? 13.095 1.020 -8.647 1.00 93.56 87 LYS A O 1
ATOM 696 N N . GLY A 1 88 ? 13.209 1.444 -6.444 1.00 93.06 88 GLY A N 1
ATOM 697 C CA . GLY A 1 88 ? 12.413 2.682 -6.483 1.00 93.06 88 GLY A CA 1
ATOM 698 C C . GLY A 1 88 ? 12.846 3.692 -7.557 1.00 93.06 88 GLY A C 1
ATOM 699 O O . GLY A 1 88 ? 11.990 4.288 -8.196 1.00 93.06 88 GLY A O 1
ATOM 700 N N . ALA A 1 89 ? 14.150 3.813 -7.832 1.00 95.19 89 ALA A N 1
ATOM 701 C CA . ALA A 1 89 ? 14.674 4.693 -8.884 1.00 95.19 89 ALA A CA 1
ATOM 702 C C . ALA A 1 89 ? 14.232 4.308 -10.315 1.00 95.19 89 ALA A C 1
ATOM 704 O O . ALA A 1 89 ? 14.207 5.165 -11.192 1.00 95.19 89 ALA A O 1
ATOM 705 N N . ASN A 1 90 ? 13.849 3.046 -10.534 1.00 96.44 90 ASN A N 1
ATOM 706 C CA . ASN A 1 90 ? 13.416 2.500 -11.826 1.00 96.44 90 ASN A CA 1
ATOM 707 C C . ASN A 1 90 ? 11.886 2.333 -11.912 1.00 96.44 90 ASN A C 1
ATOM 709 O O . ASN A 1 90 ? 11.367 1.750 -12.865 1.00 96.44 90 ASN A O 1
ATOM 713 N N . ILE A 1 91 ? 11.150 2.834 -10.913 1.00 96.69 91 ILE A N 1
ATOM 714 C CA . ILE A 1 91 ? 9.687 2.848 -10.880 1.00 96.69 91 ILE A CA 1
ATOM 715 C C . ILE A 1 91 ? 9.224 4.286 -11.096 1.00 96.69 91 ILE A C 1
ATOM 717 O O . ILE A 1 91 ? 9.316 5.124 -10.202 1.00 96.69 91 ILE A O 1
ATOM 721 N N . LEU A 1 92 ? 8.708 4.574 -12.287 1.00 97.06 92 LEU A N 1
ATOM 722 C CA . LEU A 1 92 ? 8.169 5.891 -12.612 1.00 97.06 92 LEU A CA 1
ATOM 723 C C . LEU A 1 92 ? 6.676 5.934 -12.297 1.00 97.06 92 LEU A C 1
ATOM 725 O O . LEU A 1 92 ? 5.956 4.975 -12.576 1.00 97.06 92 LEU A O 1
ATOM 729 N N . VAL A 1 93 ? 6.210 7.057 -11.753 1.00 96.69 93 VAL A N 1
ATOM 730 C CA . VAL A 1 93 ? 4.795 7.294 -11.444 1.00 96.69 93 VAL A CA 1
ATOM 731 C C . VAL A 1 93 ? 4.363 8.603 -12.092 1.00 96.69 93 VAL A C 1
ATOM 733 O O . VAL A 1 93 ? 5.022 9.625 -11.911 1.00 96.69 93 VAL A O 1
ATOM 736 N N . ASP A 1 94 ? 3.282 8.574 -12.869 1.00 96.00 94 ASP A N 1
ATOM 737 C CA . ASP A 1 94 ? 2.716 9.786 -13.469 1.00 96.00 94 ASP A CA 1
ATOM 738 C C . ASP A 1 94 ? 1.721 10.503 -12.537 1.00 96.00 94 ASP A C 1
ATOM 740 O O . ASP A 1 94 ? 1.360 10.009 -11.467 1.00 96.00 94 ASP A O 1
ATOM 744 N N . GLY A 1 95 ? 1.244 11.681 -12.954 1.00 94.25 95 GLY A N 1
ATOM 745 C CA . GLY A 1 95 ? 0.293 12.483 -12.174 1.00 94.25 95 GLY A CA 1
ATOM 746 C C . GLY A 1 95 ? -1.082 11.834 -11.960 1.00 94.25 95 GLY A C 1
ATOM 747 O O . GLY A 1 95 ? -1.873 12.351 -11.179 1.00 94.25 95 GLY A O 1
ATOM 748 N N . GLN A 1 96 ? -1.375 10.713 -12.627 1.00 94.19 96 GLN A N 1
ATOM 749 C CA . GLN A 1 96 ? -2.596 9.922 -12.431 1.00 94.19 96 GLN A CA 1
ATOM 750 C C . GLN A 1 96 ? -2.356 8.709 -11.508 1.00 94.19 96 GLN A C 1
ATOM 752 O O . GLN A 1 96 ? -3.273 7.932 -11.222 1.00 94.19 96 GLN A O 1
ATOM 757 N N . GLY A 1 97 ? -1.126 8.530 -11.013 1.00 93.62 97 GLY A N 1
ATOM 758 C CA . GLY A 1 97 ? -0.740 7.398 -10.176 1.00 93.62 97 GLY A CA 1
ATOM 759 C C . GLY A 1 97 ? -0.574 6.092 -10.959 1.00 93.62 97 GLY A C 1
ATOM 760 O O . GLY A 1 97 ? -0.765 5.010 -10.384 1.00 93.62 97 GLY A O 1
ATOM 761 N N . THR A 1 98 ? -0.265 6.178 -12.257 1.00 96.50 98 THR A N 1
ATOM 762 C CA . THR A 1 98 ? 0.082 5.021 -13.091 1.00 96.50 98 THR A CA 1
ATOM 763 C C . THR A 1 98 ? 1.566 4.717 -12.955 1.00 96.50 98 THR A C 1
ATOM 765 O O . THR A 1 98 ? 2.402 5.605 -13.119 1.00 96.50 98 THR A O 1
ATOM 768 N N . VAL A 1 99 ? 1.896 3.454 -12.696 1.00 97.88 99 VAL A N 1
ATOM 769 C CA . VAL A 1 99 ? 3.275 2.978 -12.568 1.00 97.88 99 VAL A CA 1
ATOM 770 C C . VAL A 1 99 ? 3.815 2.492 -13.913 1.00 97.88 99 VAL A C 1
ATOM 772 O O . VAL A 1 99 ? 3.143 1.744 -14.626 1.00 97.88 99 VAL A O 1
ATOM 775 N N . LYS A 1 100 ? 5.060 2.857 -14.233 1.00 96.31 100 LYS A N 1
ATOM 776 C CA . LYS A 1 100 ? 5.814 2.358 -15.390 1.00 96.31 100 LYS A CA 1
ATOM 777 C C . LYS A 1 100 ? 7.190 1.857 -14.956 1.00 96.31 100 LYS A C 1
ATOM 779 O O . LYS A 1 100 ? 7.885 2.531 -14.199 1.00 96.31 100 LYS A O 1
ATOM 784 N N . LEU A 1 101 ? 7.577 0.682 -15.452 1.00 97.31 101 LEU A N 1
ATOM 785 C CA . LEU A 1 101 ? 8.923 0.137 -15.260 1.00 97.31 101 LEU A CA 1
ATOM 786 C C . LEU A 1 101 ? 9.888 0.819 -16.234 1.00 97.31 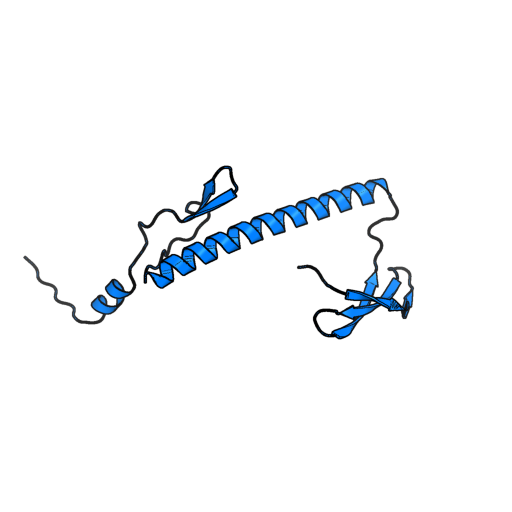101 LEU A C 1
ATOM 788 O O . LEU A 1 101 ? 9.571 0.956 -17.418 1.00 97.31 101 LEU A O 1
ATOM 792 N N . ALA A 1 102 ? 11.040 1.249 -15.733 1.00 95.69 102 ALA A N 1
ATOM 793 C CA . ALA A 1 102 ? 12.070 1.947 -16.490 1.00 95.69 102 ALA A CA 1
ATOM 794 C C . ALA A 1 102 ? 13.445 1.293 -16.295 1.00 95.69 102 ALA A C 1
ATOM 796 O O . ALA A 1 102 ? 13.620 0.443 -15.433 1.00 95.69 102 ALA A O 1
ATOM 797 N N . ASP A 1 103 ? 14.414 1.729 -17.100 1.00 93.69 103 ASP A N 1
ATOM 798 C CA . ASP A 1 103 ? 15.799 1.244 -17.098 1.00 93.69 103 ASP A CA 1
ATOM 799 C C . ASP A 1 103 ? 15.948 -0.270 -17.339 1.00 93.69 103 ASP A C 1
ATOM 801 O O . ASP A 1 103 ? 16.097 -1.104 -16.445 1.00 93.69 103 ASP A O 1
ATOM 805 N N . PHE A 1 104 ? 15.968 -0.619 -18.624 1.00 93.88 104 PHE A N 1
ATOM 806 C CA . PHE A 1 104 ? 16.198 -1.980 -19.097 1.00 93.88 104 PHE A CA 1
ATOM 807 C C . PHE A 1 104 ? 17.688 -2.275 -19.340 1.00 93.88 104 PHE A C 1
ATOM 809 O O . PHE A 1 104 ? 18.003 -3.302 -19.940 1.00 93.88 104 PHE A O 1
ATOM 816 N N . GLY A 1 105 ? 18.619 -1.426 -18.878 1.00 90.56 105 GLY A N 1
ATOM 817 C CA . GLY A 1 105 ? 20.059 -1.609 -19.109 1.00 90.56 105 GLY A CA 1
ATOM 818 C C . GLY A 1 105 ? 20.603 -2.913 -18.520 1.00 90.56 105 GLY A C 1
ATOM 819 O O . GLY A 1 105 ? 21.464 -3.566 -19.107 1.00 90.56 105 GLY A O 1
ATOM 820 N N . ALA A 1 106 ? 20.030 -3.352 -17.398 1.00 90.38 106 ALA A N 1
ATOM 821 C CA . ALA A 1 106 ? 20.316 -4.646 -16.793 1.00 90.38 106 ALA A CA 1
ATOM 822 C C . ALA A 1 106 ? 19.382 -5.766 -17.277 1.00 90.38 106 ALA A C 1
ATOM 824 O O . ALA A 1 106 ? 19.477 -6.878 -16.768 1.00 90.38 106 ALA A O 1
ATOM 825 N N . SER A 1 107 ? 18.479 -5.553 -18.234 1.00 93.88 107 SER A N 1
ATOM 826 C CA . SER A 1 107 ? 17.533 -6.598 -18.648 1.00 93.88 107 SER A CA 1
ATOM 827 C C . SER A 1 107 ? 18.198 -7.703 -19.468 1.00 93.88 107 SER A C 1
ATOM 829 O O . SER A 1 107 ? 19.242 -7.505 -20.085 1.00 93.88 107 SER A O 1
ATOM 831 N N . LYS A 1 108 ? 17.615 -8.904 -19.458 1.00 92.88 108 LYS A N 1
ATOM 832 C CA . LYS A 1 108 ? 18.086 -10.018 -20.291 1.00 92.88 108 LYS A CA 1
ATOM 833 C C . LYS A 1 108 ? 16.923 -10.860 -20.778 1.00 92.88 108 LYS A C 1
ATOM 835 O O . LYS A 1 108 ? 16.011 -11.155 -20.003 1.00 92.88 108 LYS A O 1
ATOM 840 N N . LYS A 1 109 ? 16.970 -11.278 -22.042 1.00 90.88 109 LYS A N 1
ATOM 841 C CA . LYS A 1 109 ? 16.025 -12.270 -22.528 1.00 90.88 109 LYS A CA 1
ATOM 842 C C . LYS A 1 109 ? 16.445 -13.663 -22.078 1.00 90.88 109 LYS A C 1
ATOM 844 O O . LYS A 1 109 ? 17.627 -13.998 -22.062 1.00 90.88 109 LYS A O 1
ATOM 849 N N . ILE A 1 110 ? 15.471 -14.482 -21.706 1.00 87.12 110 ILE A N 1
ATOM 850 C CA . ILE A 1 110 ? 15.720 -15.847 -21.229 1.00 87.12 110 ILE A CA 1
ATOM 851 C C . ILE A 1 110 ? 16.323 -16.713 -22.349 1.00 87.12 110 ILE A C 1
ATOM 853 O O . ILE A 1 110 ? 17.156 -17.571 -22.073 1.00 87.12 110 ILE A O 1
ATOM 857 N N . GLU A 1 111 ? 15.985 -16.439 -23.612 1.00 81.56 111 GLU A N 1
ATOM 858 C CA . GLU A 1 111 ? 16.602 -17.093 -24.776 1.00 81.56 111 GLU A CA 1
ATOM 859 C C . GLU A 1 111 ? 18.130 -16.893 -24.825 1.00 81.56 111 GLU A C 1
ATOM 861 O O . GLU A 1 111 ? 18.867 -17.860 -24.995 1.00 81.56 111 GLU A O 1
ATOM 866 N N . ASP A 1 112 ? 18.624 -15.693 -24.504 1.00 74.56 112 ASP A N 1
ATOM 867 C CA . ASP A 1 112 ? 20.060 -15.367 -24.476 1.00 74.56 112 ASP A CA 1
ATOM 868 C C . ASP A 1 112 ? 20.814 -15.990 -23.282 1.00 74.56 112 ASP A C 1
ATOM 870 O O . ASP A 1 112 ? 22.025 -15.808 -23.122 1.00 74.56 112 ASP A O 1
ATOM 874 N N . LEU A 1 113 ? 20.111 -16.650 -22.358 1.00 65.75 113 LEU A N 1
ATOM 875 C CA . LEU A 1 113 ? 20.721 -17.401 -21.256 1.00 65.75 113 LEU A CA 1
ATOM 876 C C . LEU A 1 113 ? 20.947 -18.864 -21.620 1.00 65.75 113 LEU A C 1
ATOM 878 O O . LEU A 1 113 ? 21.949 -19.431 -21.189 1.00 65.75 113 LEU A O 1
ATOM 882 N N . ALA A 1 114 ? 20.064 -19.449 -22.430 1.00 62.28 114 ALA A N 1
ATOM 883 C CA . ALA A 1 114 ? 20.178 -20.841 -22.851 1.00 62.28 114 ALA A CA 1
ATOM 884 C C . ALA A 1 114 ? 21.401 -21.072 -23.759 1.00 62.28 114 ALA A C 1
ATOM 886 O O . ALA A 1 114 ? 22.038 -22.119 -23.683 1.00 62.28 114 ALA A O 1
ATOM 887 N N . THR A 1 115 ? 21.794 -20.071 -24.551 1.00 58.72 115 THR A N 1
ATOM 888 C CA . THR A 1 115 ? 22.905 -20.175 -25.515 1.00 58.72 115 THR A CA 1
ATOM 889 C C . THR A 1 115 ? 24.296 -20.131 -24.869 1.00 58.72 115 THR A C 1
ATOM 891 O O . THR A 1 115 ? 25.269 -20.573 -25.469 1.00 58.72 115 THR A O 1
ATOM 894 N N . VAL A 1 116 ? 24.420 -19.640 -23.629 1.00 59.38 116 VAL A N 1
ATOM 895 C CA . VAL A 1 116 ? 25.722 -19.518 -22.934 1.00 59.38 116 VAL A CA 1
ATOM 896 C C . VAL A 1 116 ? 26.154 -20.849 -22.288 1.00 59.38 116 VAL A C 1
ATOM 898 O O . VAL A 1 116 ? 27.296 -20.994 -21.863 1.00 59.38 116 VAL A O 1
ATOM 901 N N . GLY A 1 117 ? 25.269 -21.853 -22.256 1.00 53.78 117 GLY A N 1
ATOM 902 C CA . GLY A 1 117 ? 25.546 -23.188 -21.713 1.00 53.78 117 GLY A CA 1
ATOM 903 C C . GLY A 1 117 ? 26.265 -24.155 -22.662 1.00 53.78 117 GLY A C 1
ATOM 904 O O . GLY A 1 117 ? 26.657 -25.234 -22.223 1.00 53.78 117 GLY A O 1
ATOM 905 N N . SER A 1 118 ? 26.473 -23.804 -23.938 1.00 52.00 118 SER A N 1
ATOM 906 C CA . SER A 1 118 ? 27.193 -24.661 -24.888 1.00 52.00 118 SER A CA 1
ATOM 907 C C . SER A 1 118 ? 28.320 -23.914 -25.607 1.00 52.00 118 SER A C 1
ATOM 909 O O . SER A 1 118 ? 28.102 -23.262 -26.624 1.00 52.00 118 SER A O 1
ATOM 911 N N . GLY A 1 119 ? 29.547 -24.086 -25.113 1.00 44.97 119 GLY A N 1
ATOM 912 C CA . GLY A 1 119 ? 30.758 -23.939 -25.922 1.00 44.97 119 GLY A CA 1
ATOM 913 C C . GLY A 1 119 ? 31.528 -22.635 -25.743 1.00 44.97 119 GLY A C 1
ATOM 914 O O . GLY A 1 119 ? 31.362 -21.678 -26.493 1.00 44.97 119 GLY A O 1
ATOM 915 N N . SER A 1 120 ? 32.507 -22.666 -24.839 1.00 50.00 120 SER A N 1
ATOM 916 C CA . SER A 1 120 ? 33.706 -21.841 -24.951 1.00 50.00 120 SER A CA 1
ATOM 917 C C . SER A 1 120 ? 34.357 -22.057 -26.323 1.00 50.00 120 SER A C 1
ATOM 919 O O . SER A 1 120 ? 34.903 -23.127 -26.588 1.00 50.00 120 SER A O 1
ATOM 921 N N . LYS A 1 121 ? 34.379 -21.034 -27.179 1.00 45.22 121 LYS A N 1
ATOM 922 C CA . LYS A 1 121 ? 35.453 -20.869 -28.166 1.00 45.22 121 LYS A CA 1
ATOM 923 C C . LYS A 1 121 ? 36.000 -19.454 -28.077 1.00 45.22 121 LYS A C 1
ATOM 925 O O . LYS A 1 121 ? 35.473 -18.512 -28.654 1.00 45.22 121 LYS A O 1
ATOM 930 N N . SER A 1 122 ? 37.092 -19.361 -27.325 1.00 49.62 122 SER A N 1
ATOM 931 C CA . SER A 1 122 ? 38.129 -18.357 -27.518 1.00 49.62 122 SER A CA 1
ATOM 932 C C . SER A 1 122 ? 38.593 -18.432 -28.972 1.00 49.62 122 SER A C 1
ATOM 934 O O . SER A 1 122 ? 39.133 -19.456 -29.391 1.00 49.62 122 SER A O 1
ATOM 936 N N . ILE A 1 123 ? 38.359 -17.375 -29.743 1.00 46.16 123 ILE A N 1
ATOM 937 C CA . ILE A 1 123 ? 39.109 -17.114 -30.968 1.00 46.16 123 ILE A CA 1
ATOM 938 C C . ILE A 1 123 ? 39.744 -15.745 -30.775 1.00 46.16 123 ILE A C 1
ATOM 940 O O . ILE A 1 123 ? 39.062 -14.724 -30.720 1.00 46.16 123 ILE A O 1
ATOM 944 N N . ARG A 1 124 ? 41.065 -15.779 -30.596 1.00 41.00 124 ARG A N 1
ATOM 945 C CA . ARG A 1 124 ? 41.950 -14.626 -30.715 1.00 41.00 124 ARG A CA 1
ATOM 946 C C . ARG A 1 124 ? 42.108 -14.301 -32.197 1.00 41.00 124 ARG A C 1
ATOM 948 O O . ARG A 1 124 ? 42.377 -15.219 -32.970 1.00 41.00 124 ARG A O 1
ATOM 955 N N . TYR A 1 125 ? 42.040 -13.019 -32.525 1.00 44.81 125 TYR A N 1
ATOM 956 C CA . TYR A 1 125 ? 42.894 -12.392 -33.528 1.00 44.81 125 TYR A CA 1
ATOM 957 C C . TYR A 1 125 ? 43.405 -11.084 -32.937 1.00 44.81 125 TYR A C 1
ATOM 959 O O . TYR A 1 125 ? 42.593 -10.404 -32.268 1.00 44.81 125 TYR A O 1
#

InterPro domains:
  IPR000719 Protein kinase domain [PF00069] (48-114)
  IPR000719 Protein kinase domain [PS50011] (1-125)
  IPR000719 Protein kinase domain [SM00220] (5-125)
  IPR008271 Serine/threonine-protein kinase, active site [PS00108] (81-93)
  IPR011009 Protein kinase-like domain superfamily [SSF56112] (4-119)
  IPR017441 Protein kinase, ATP binding site [PS00107] (11-34)
  IPR050538 Mitogen-activated protein kinase kinase kinase [PTHR48016] (56-114)

Mean predicted aligned error: 11.16 Å

Sequence (125 aa):
MHFNWTKGKLIGAGAFGRVFQGLDNDTGQIVAVKQVALTKDEALKGRVAEHIKALEAEESVVRKYTQQILRGLEYLHQKKIMHRDIKGANILVDGQGTVKLADFGASKKIEDLATVGSGSKSIRY

Organism: Haematococcus lacustris (NCBI:txid44745)

Foldseek 3Di:
DDQDWDWAAFPDQDPQATWTWIQRPVPRDTDIDGDGDPDPDPVVVVVVVVVVVVVVVVVVLVVVLVVLVVVQQVVCVVVQKDQPDDDPVQWDADPVRHTDGHDSVVMDGNVVVVVVPDDDDDDDD

pLDDT: mean 87.49, std 14.26, range [41.0, 98.44]